Protein AF-A0A060Z9E9-F1 (afdb_monomer_lite)

Structure (mmCIF, N/CA/C/O backbone):
data_AF-A0A060Z9E9-F1
#
_entry.id   AF-A0A060Z9E9-F1
#
loop_
_atom_site.group_PDB
_atom_site.id
_atom_site.type_symbol
_atom_site.label_atom_id
_atom_site.label_alt_id
_atom_site.label_comp_id
_atom_site.label_asym_id
_atom_site.label_entity_id
_atom_site.label_seq_id
_atom_site.pdbx_PDB_ins_code
_atom_site.Cartn_x
_atom_site.Cartn_y
_atom_site.Cartn_z
_atom_site.occupancy
_atom_site.B_iso_or_equiv
_atom_site.auth_seq_id
_atom_site.auth_comp_id
_atom_site.auth_asym_id
_atom_site.auth_atom_id
_atom_site.pdbx_PDB_model_num
ATOM 1 N N . TYR A 1 1 ? 20.066 14.790 8.883 1.00 33.91 1 TYR A N 1
ATOM 2 C CA . TYR A 1 1 ? 19.213 14.333 9.996 1.00 33.91 1 TYR A CA 1
ATOM 3 C C . TYR A 1 1 ? 17.942 13.766 9.396 1.00 33.91 1 TYR A C 1
ATOM 5 O O . TYR A 1 1 ? 17.027 14.521 9.101 1.00 33.91 1 TYR A O 1
ATOM 13 N N . VAL A 1 2 ? 17.942 12.467 9.097 1.00 36.66 2 VAL A N 1
ATOM 14 C CA . VAL A 1 2 ? 16.775 11.771 8.540 1.00 36.66 2 VAL A CA 1
ATOM 15 C C . VAL A 1 2 ? 15.991 11.243 9.733 1.00 36.66 2 VAL A C 1
ATOM 17 O O . VAL A 1 2 ? 16.554 10.550 10.577 1.00 36.66 2 VAL A O 1
ATOM 20 N N . ASN A 1 3 ? 14.741 11.671 9.869 1.00 35.41 3 ASN A N 1
ATOM 21 C CA . ASN A 1 3 ? 13.906 11.339 11.014 1.00 35.41 3 ASN A CA 1
ATOM 22 C C . ASN A 1 3 ? 13.445 9.880 10.870 1.00 35.41 3 ASN A C 1
ATOM 24 O O . ASN A 1 3 ? 12.499 9.587 10.146 1.00 35.41 3 ASN A O 1
ATOM 28 N N . SER A 1 4 ? 14.157 8.957 11.512 1.00 45.78 4 SER A N 1
ATOM 29 C CA . SER A 1 4 ? 13.825 7.532 11.580 1.00 45.78 4 SER A CA 1
ATOM 30 C C . SER A 1 4 ? 12.818 7.280 12.702 1.00 45.78 4 SER A C 1
ATOM 32 O O . SER A 1 4 ? 13.150 6.665 13.716 1.00 45.78 4 SER A O 1
ATOM 34 N N . HIS A 1 5 ? 11.614 7.837 12.583 1.00 47.00 5 HIS A N 1
ATOM 35 C CA . HIS A 1 5 ? 10.490 7.507 13.460 1.00 47.00 5 HIS A CA 1
ATOM 36 C C . HIS A 1 5 ? 9.356 6.985 12.577 1.00 47.00 5 HIS A C 1
ATOM 38 O O . HIS A 1 5 ? 8.907 7.728 11.701 1.00 47.00 5 HIS A O 1
ATOM 44 N N . PRO A 1 6 ? 8.911 5.727 12.753 1.00 47.19 6 PRO A N 1
ATOM 45 C CA . PRO A 1 6 ? 7.732 5.246 12.053 1.00 47.19 6 PRO A CA 1
ATOM 46 C C . PRO A 1 6 ? 6.564 6.158 12.434 1.00 47.19 6 PRO A C 1
ATOM 48 O O . PRO A 1 6 ? 6.407 6.520 13.603 1.00 47.19 6 PRO A O 1
ATOM 51 N N . LEU A 1 7 ? 5.793 6.589 11.437 1.00 49.38 7 LEU A N 1
ATOM 52 C CA . LEU A 1 7 ? 4.580 7.376 11.629 1.00 49.38 7 LEU A CA 1
ATOM 53 C C . LEU A 1 7 ? 3.610 6.541 12.470 1.00 49.38 7 LEU A C 1
ATOM 55 O O . LEU A 1 7 ? 2.881 5.708 11.938 1.00 49.38 7 LEU A O 1
ATOM 59 N N . SER A 1 8 ? 3.610 6.729 13.790 1.00 53.09 8 SER A N 1
ATOM 60 C CA . SER A 1 8 ? 2.545 6.205 14.630 1.00 53.09 8 SER A CA 1
ATOM 61 C C . SER A 1 8 ? 1.277 6.975 14.273 1.00 53.09 8 SER A C 1
ATOM 63 O O . SER A 1 8 ? 1.137 8.164 14.562 1.00 53.09 8 SER A O 1
ATOM 65 N N . THR A 1 9 ? 0.355 6.316 13.580 1.00 52.09 9 THR A N 1
ATOM 66 C CA . THR A 1 9 ? -0.981 6.840 13.298 1.00 52.09 9 THR A CA 1
ATOM 67 C C . THR A 1 9 ? -1.767 6.899 14.606 1.00 52.09 9 THR A C 1
ATOM 69 O O . THR A 1 9 ? -2.477 5.973 14.980 1.00 52.09 9 THR A O 1
ATOM 72 N N . VAL A 1 10 ? -1.593 7.988 15.354 1.00 57.47 10 VAL A N 1
ATOM 73 C CA . VAL A 1 10 ? -2.390 8.274 16.550 1.00 57.47 10 VAL A CA 1
ATOM 74 C C . VAL A 1 10 ? -3.691 8.937 16.107 1.00 57.47 10 VAL A C 1
ATOM 76 O O . VAL A 1 10 ? -3.681 10.063 15.609 1.00 57.47 10 VAL A O 1
ATOM 79 N N . GLN A 1 11 ? -4.813 8.246 16.295 1.00 67.81 11 GLN A N 1
ATOM 80 C CA . GLN A 1 11 ? -6.145 8.797 16.062 1.00 67.81 11 GLN A CA 1
ATOM 81 C C . GLN A 1 11 ? -6.656 9.514 17.320 1.00 67.81 11 GLN A C 1
ATOM 83 O O . GLN A 1 11 ? -6.557 8.993 18.430 1.00 67.81 11 GLN A O 1
ATOM 88 N N . VAL A 1 12 ? -7.218 10.713 17.148 1.00 78.44 12 VAL A N 1
ATOM 89 C CA . VAL A 1 12 ? -7.832 11.506 18.224 1.00 78.44 12 VAL A CA 1
ATOM 90 C C . VAL A 1 12 ? -9.294 11.768 17.868 1.00 78.44 12 VAL A C 1
ATOM 92 O O . VAL A 1 12 ? -9.567 12.472 16.898 1.00 78.44 12 VAL A O 1
ATOM 95 N N . ASN A 1 13 ? -10.229 11.242 18.667 1.00 73.38 13 ASN A N 1
ATOM 96 C CA . ASN A 1 13 ? -11.670 11.467 18.500 1.00 73.38 13 ASN A CA 1
ATOM 97 C C . ASN A 1 13 ? -12.232 12.365 19.617 1.00 73.38 13 ASN A C 1
ATOM 99 O O . ASN A 1 13 ? -11.995 12.127 20.802 1.00 73.38 13 ASN A O 1
ATOM 103 N N . THR A 1 14 ? -13.041 13.359 19.239 1.00 87.38 14 THR A N 1
ATOM 104 C CA . THR A 1 14 ? -13.853 14.161 20.170 1.00 87.38 14 THR A CA 1
ATOM 105 C C . THR A 1 14 ? -15.251 13.561 20.253 1.00 87.38 14 THR A C 1
ATOM 107 O O . THR A 1 14 ? -15.925 13.438 19.234 1.00 87.38 14 THR A O 1
ATOM 110 N N . VAL A 1 15 ? -15.699 13.206 21.459 1.00 83.50 15 VAL A N 1
ATOM 111 C CA . VAL A 1 15 ? -16.931 12.427 21.670 1.00 83.50 15 VAL A CA 1
ATOM 112 C C . VAL A 1 15 ? -17.807 13.018 22.778 1.00 83.50 15 VAL A C 1
ATOM 114 O O . VAL A 1 15 ? -17.326 13.739 23.653 1.00 83.50 15 VAL A O 1
ATOM 117 N N . SER A 1 16 ? -19.104 12.698 22.756 1.00 91.81 16 SER A N 1
ATOM 118 C CA . SER A 1 16 ? -20.037 13.030 23.842 1.00 91.81 16 SER A CA 1
ATOM 119 C C . SER A 1 16 ? -19.946 11.997 24.962 1.00 91.81 16 SER A C 1
ATOM 121 O O . SER A 1 16 ? -19.841 10.805 24.684 1.00 91.81 16 SER A O 1
ATOM 123 N N . ILE A 1 17 ? -20.069 12.416 26.229 1.00 88.25 17 ILE A N 1
ATOM 124 C CA . ILE A 1 17 ? -19.934 11.508 27.384 1.00 88.25 17 ILE A CA 1
ATOM 125 C C . ILE A 1 17 ? -20.919 10.327 27.345 1.00 88.25 17 ILE A C 1
ATOM 127 O O . ILE A 1 17 ? -20.583 9.232 27.784 1.00 88.25 17 ILE A O 1
ATOM 131 N N . GLY A 1 18 ? -22.108 10.526 26.764 1.00 93.12 18 GLY A N 1
ATOM 132 C CA . GLY A 1 18 ? -23.123 9.478 26.612 1.00 93.12 18 GLY A CA 1
ATOM 133 C C . GLY A 1 18 ? -22.811 8.439 25.530 1.00 93.12 18 GLY A C 1
ATOM 134 O O . GLY A 1 18 ? -23.422 7.376 25.530 1.00 93.12 18 GLY A O 1
ATOM 135 N N . THR A 1 19 ? -21.871 8.724 24.622 1.00 90.06 19 THR A N 1
ATOM 136 C CA . THR A 1 19 ? -21.506 7.843 23.500 1.00 90.06 19 THR A CA 1
ATOM 137 C C . THR A 1 19 ? -20.073 7.319 23.584 1.00 90.06 19 THR A C 1
ATOM 139 O O . THR A 1 19 ? -19.691 6.500 22.753 1.00 90.06 19 THR A O 1
ATOM 142 N N . VAL A 1 20 ? -19.300 7.709 24.611 1.00 89.88 20 VAL A N 1
ATOM 143 C CA . VAL A 1 20 ? -17.895 7.294 24.811 1.00 89.88 20 VAL A CA 1
ATOM 144 C C . VAL A 1 20 ? -17.719 5.780 24.694 1.00 89.88 20 VAL A C 1
ATOM 146 O O . VAL A 1 20 ? -16.785 5.331 24.044 1.00 89.88 20 VAL A O 1
ATOM 149 N N . ALA A 1 21 ? -18.608 4.982 25.292 1.00 85.81 21 ALA A N 1
ATOM 150 C CA . ALA A 1 21 ? -18.486 3.525 25.259 1.00 85.81 21 ALA A CA 1
ATOM 151 C C . ALA A 1 21 ? -18.590 2.962 23.831 1.00 85.81 21 ALA A C 1
ATOM 153 O O . ALA A 1 21 ? -17.772 2.134 23.439 1.00 85.81 21 ALA A O 1
ATOM 154 N N . THR A 1 22 ? -19.557 3.440 23.046 1.00 86.25 22 THR A N 1
ATOM 155 C CA . THR A 1 22 ? -19.752 3.025 21.651 1.00 86.25 22 THR A CA 1
ATOM 156 C C . THR A 1 22 ? -18.610 3.503 20.763 1.00 86.25 22 THR A C 1
ATOM 158 O O . THR A 1 22 ? -18.143 2.753 19.919 1.00 86.25 22 THR A O 1
ATOM 161 N N . GLU A 1 23 ? -18.121 4.722 20.981 1.00 83.00 23 GLU A N 1
ATOM 162 C CA . GLU A 1 23 ? -16.999 5.297 20.231 1.00 83.00 23 GLU A CA 1
ATOM 163 C C . GLU A 1 23 ? -15.686 4.562 20.514 1.00 83.00 23 GLU A C 1
ATOM 165 O O . GLU A 1 23 ? -14.948 4.247 19.587 1.00 83.00 23 GLU A O 1
ATOM 170 N N . ILE A 1 24 ? -15.421 4.206 21.777 1.00 81.25 24 ILE A N 1
ATOM 171 C CA . ILE A 1 24 ? -14.288 3.344 22.139 1.00 81.25 24 ILE A CA 1
ATOM 172 C C . ILE A 1 24 ? -14.439 1.981 21.471 1.00 81.25 24 ILE A C 1
ATOM 174 O O . ILE A 1 24 ? -13.483 1.492 20.882 1.00 81.25 24 ILE A O 1
ATOM 178 N N . GLN A 1 25 ? -15.620 1.362 21.536 1.00 78.00 25 GLN A N 1
ATOM 179 C CA . GLN A 1 25 ? -15.832 0.075 20.875 1.00 78.00 25 GLN A CA 1
ATOM 180 C C . GLN A 1 25 ? -15.664 0.170 19.361 1.00 78.00 25 GLN A C 1
ATOM 182 O O . GLN A 1 25 ? -15.089 -0.738 18.781 1.00 78.00 25 GLN A O 1
ATOM 187 N N . SER A 1 26 ? -16.097 1.261 18.733 1.00 74.38 26 SER A N 1
ATOM 188 C CA . SER A 1 26 ? -15.926 1.483 17.298 1.00 74.38 26 SER A CA 1
ATOM 189 C C . SER A 1 26 ? -14.467 1.729 16.917 1.00 74.38 26 SER A C 1
ATOM 191 O O . SER A 1 26 ? -14.037 1.231 15.885 1.00 74.38 26 SER A O 1
ATOM 193 N N . ALA A 1 27 ? -13.709 2.461 17.738 1.00 73.25 27 ALA A N 1
ATOM 194 C CA . ALA A 1 27 ? -12.278 2.686 17.533 1.00 73.25 27 ALA A CA 1
ATOM 195 C C . ALA A 1 27 ? -11.453 1.413 17.785 1.00 73.25 27 ALA A C 1
ATOM 197 O O . ALA A 1 27 ? -10.458 1.168 17.123 1.00 73.25 27 ALA A O 1
ATOM 198 N N . LEU A 1 28 ? -11.865 0.568 18.733 1.00 68.00 28 LEU A N 1
ATOM 199 C CA . LEU A 1 28 ? -11.235 -0.736 18.970 1.00 68.00 28 LEU A CA 1
ATOM 200 C C . LEU A 1 28 ? -11.673 -1.796 17.955 1.00 68.00 28 LEU A C 1
ATOM 202 O O . LEU A 1 28 ? -10.957 -2.771 17.747 1.00 68.00 28 LEU A O 1
ATOM 206 N N . ALA A 1 29 ? -12.842 -1.614 17.343 1.00 66.38 29 ALA A N 1
ATOM 207 C CA . ALA A 1 29 ? -13.315 -2.402 16.213 1.00 66.38 29 ALA A CA 1
ATOM 208 C C . ALA A 1 29 ? -12.662 -1.973 14.897 1.00 66.38 29 ALA A C 1
ATOM 210 O O . ALA A 1 29 ? -13.130 -2.398 13.844 1.00 66.38 29 ALA A O 1
ATOM 211 N N . ASP A 1 30 ? -11.605 -1.150 14.955 1.00 63.59 30 ASP A N 1
ATOM 212 C CA . ASP A 1 30 ? -10.637 -0.971 13.884 1.00 63.59 30 ASP A CA 1
ATOM 213 C C . ASP A 1 30 ? -10.501 -2.299 13.130 1.00 63.59 30 ASP A C 1
ATOM 215 O O . ASP A 1 30 ? -10.006 -3.289 13.677 1.00 63.59 30 ASP A O 1
ATOM 219 N N . ASN A 1 31 ? -11.005 -2.341 11.889 1.00 73.06 31 ASN A N 1
ATOM 220 C CA . ASN A 1 31 ? -10.972 -3.515 11.011 1.00 73.06 31 ASN A CA 1
ATOM 221 C C . ASN A 1 31 ? -9.531 -3.751 10.524 1.00 73.06 31 ASN A C 1
ATOM 223 O O . ASN A 1 31 ? -9.277 -3.903 9.328 1.00 73.06 31 ASN A O 1
ATOM 227 N N . ILE A 1 32 ? -8.565 -3.691 11.441 1.00 76.56 32 ILE A N 1
ATOM 228 C CA . ILE A 1 32 ? -7.168 -4.002 11.224 1.00 76.56 32 ILE A CA 1
ATOM 229 C C . ILE A 1 32 ? -7.109 -5.500 10.968 1.00 76.56 32 ILE A C 1
ATOM 231 O O . ILE A 1 32 ? -7.296 -6.329 11.855 1.00 76.56 32 ILE A O 1
ATOM 235 N N . LEU A 1 33 ? -6.847 -5.831 9.714 1.00 84.12 33 LEU A N 1
ATOM 236 C CA . LEU A 1 33 ? -6.657 -7.190 9.242 1.00 84.12 33 LEU A CA 1
ATOM 237 C C . LEU A 1 33 ? -5.242 -7.682 9.558 1.00 84.12 33 LEU A C 1
ATOM 239 O O . LEU A 1 33 ? -5.032 -8.873 9.777 1.00 84.12 33 LEU A O 1
ATOM 243 N N . ALA A 1 34 ? -4.263 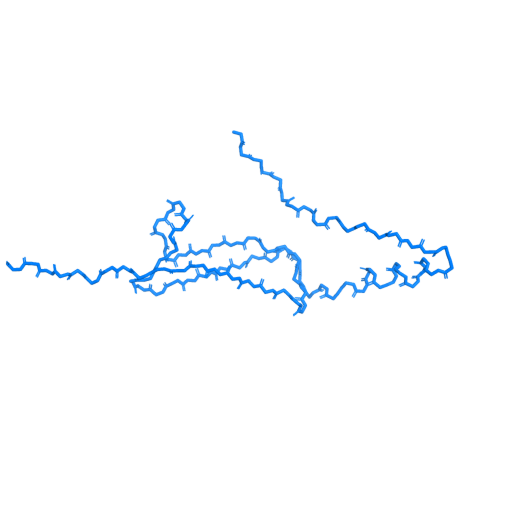-6.771 9.556 1.00 86.25 34 ALA A N 1
ATOM 244 C CA . ALA A 1 34 ? -2.862 -7.088 9.805 1.00 86.25 34 ALA A CA 1
ATOM 245 C C . ALA A 1 34 ? -2.080 -5.873 10.324 1.00 86.25 34 ALA A C 1
ATOM 247 O O . ALA A 1 34 ? -2.381 -4.735 9.977 1.00 86.25 34 ALA A O 1
ATOM 248 N N . THR A 1 35 ? -1.040 -6.120 11.120 1.00 87.94 35 THR A N 1
ATOM 249 C CA . THR A 1 35 ? -0.131 -5.098 11.670 1.00 87.94 35 THR A CA 1
ATOM 250 C C . THR A 1 35 ? 1.308 -5.380 11.251 1.00 87.94 35 THR A C 1
ATOM 252 O O . THR A 1 35 ? 1.679 -6.544 11.096 1.00 87.94 35 THR A O 1
ATOM 255 N N . GLY A 1 36 ? 2.144 -4.346 11.138 1.00 85.94 36 GLY A N 1
ATOM 256 C CA . GLY A 1 36 ? 3.559 -4.498 10.769 1.00 85.94 36 GLY A CA 1
ATOM 257 C C . GLY A 1 36 ? 3.768 -5.005 9.338 1.00 85.94 36 GLY A C 1
ATOM 258 O O . GLY A 1 36 ? 4.748 -5.693 9.054 1.00 85.94 36 GLY A O 1
ATOM 259 N N . VAL A 1 37 ? 2.826 -4.715 8.439 1.00 91.12 37 VAL A N 1
ATOM 260 C CA . VAL A 1 37 ? 2.866 -5.197 7.058 1.00 91.12 37 VAL A CA 1
ATOM 261 C C . VAL A 1 37 ? 3.930 -4.448 6.264 1.00 91.12 37 VAL A C 1
ATOM 263 O O . VAL A 1 37 ? 4.018 -3.220 6.302 1.00 91.12 37 VAL A O 1
ATOM 266 N N . MET A 1 38 ? 4.695 -5.206 5.483 1.00 92.38 38 MET A N 1
ATOM 267 C CA . MET A 1 38 ? 5.627 -4.693 4.488 1.00 92.38 38 MET A CA 1
ATOM 268 C C . MET A 1 38 ? 5.161 -5.124 3.098 1.00 92.38 38 MET A C 1
ATOM 270 O O . MET A 1 38 ? 5.023 -6.317 2.826 1.00 92.38 38 MET A O 1
ATOM 274 N N . ALA A 1 39 ? 4.946 -4.159 2.210 1.00 91.25 39 ALA A N 1
ATOM 275 C CA . ALA A 1 39 ? 4.634 -4.418 0.813 1.00 91.25 39 ALA A CA 1
ATOM 276 C C . ALA A 1 39 ? 5.928 -4.430 -0.005 1.00 91.25 39 ALA A C 1
ATOM 278 O O . ALA A 1 39 ? 6.754 -3.524 0.106 1.00 91.25 39 ALA A O 1
ATOM 279 N N . THR A 1 40 ? 6.102 -5.457 -0.836 1.00 92.25 40 THR A N 1
ATOM 280 C CA . THR A 1 40 ? 7.186 -5.522 -1.822 1.00 92.25 40 THR A CA 1
ATOM 281 C C . THR A 1 40 ? 6.582 -5.622 -3.209 1.00 92.25 40 THR A C 1
ATOM 283 O O . THR A 1 40 ? 5.791 -6.524 -3.476 1.00 92.25 40 THR A O 1
ATOM 286 N N . LEU A 1 41 ? 6.979 -4.710 -4.087 1.00 91.19 41 LEU A N 1
ATOM 287 C CA . LEU A 1 41 ? 6.584 -4.694 -5.484 1.00 91.19 41 LEU A CA 1
ATOM 288 C C . LEU A 1 41 ? 7.807 -4.963 -6.346 1.00 91.19 41 LEU A C 1
ATOM 290 O O . LEU A 1 41 ? 8.858 -4.351 -6.155 1.00 91.19 41 LEU A O 1
ATOM 294 N N . LEU A 1 42 ? 7.655 -5.892 -7.282 1.00 90.62 42 LEU A N 1
ATOM 295 C CA . LEU A 1 42 ? 8.691 -6.279 -8.226 1.00 90.62 42 LEU A CA 1
ATOM 296 C C . LEU A 1 42 ? 8.241 -5.876 -9.626 1.00 90.62 42 LEU 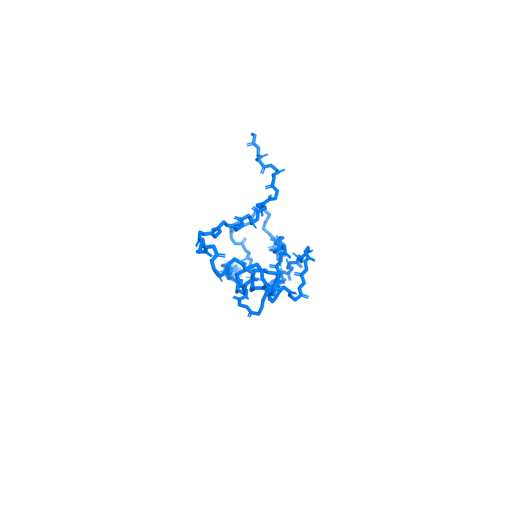A C 1
ATOM 298 O O . LEU A 1 42 ? 7.170 -6.271 -10.083 1.00 90.62 42 LEU A O 1
ATOM 302 N N . ALA A 1 43 ? 9.059 -5.068 -10.279 1.00 89.19 43 ALA A N 1
ATOM 303 C CA . ALA A 1 43 ? 8.888 -4.657 -11.654 1.00 89.19 43 ALA A CA 1
ATOM 304 C C . ALA A 1 43 ? 9.513 -5.694 -12.595 1.00 89.19 43 ALA A C 1
ATOM 306 O O . ALA A 1 43 ? 10.537 -6.308 -12.283 1.00 89.19 43 ALA A O 1
ATOM 307 N N . ALA A 1 44 ? 8.883 -5.882 -13.753 1.00 88.94 44 ALA A N 1
ATOM 308 C CA . ALA A 1 44 ? 9.469 -6.646 -14.846 1.00 88.94 44 ALA A CA 1
ATOM 309 C C . ALA A 1 44 ? 10.721 -5.939 -15.388 1.00 88.94 44 ALA A C 1
ATOM 311 O O . ALA A 1 44 ? 10.912 -4.739 -15.171 1.00 88.94 44 ALA A O 1
ATOM 312 N N . ASP A 1 45 ? 11.559 -6.671 -16.124 1.00 85.00 45 ASP A N 1
ATOM 313 C CA . ASP A 1 45 ? 12.680 -6.037 -16.810 1.00 85.00 45 ASP A CA 1
ATOM 314 C C . ASP A 1 45 ? 12.182 -4.956 -17.781 1.00 85.00 45 ASP A C 1
ATOM 316 O O . ASP A 1 45 ? 11.094 -5.048 -18.350 1.00 85.00 45 ASP A O 1
ATOM 320 N N . GLY A 1 46 ? 12.956 -3.884 -17.899 1.00 86.06 46 GLY A N 1
ATOM 321 C CA . GLY A 1 46 ? 12.527 -2.679 -18.601 1.00 86.06 46 GLY A CA 1
ATOM 322 C C . GLY A 1 46 ? 11.577 -1.769 -17.810 1.00 86.06 46 GLY A C 1
ATOM 323 O O . GLY A 1 46 ? 11.346 -0.659 -18.265 1.00 86.06 46 GLY A O 1
ATOM 324 N N . VAL A 1 47 ? 11.079 -2.141 -16.625 1.00 89.81 47 VAL A N 1
ATOM 325 C CA . VAL A 1 47 ? 10.275 -1.257 -15.754 1.00 89.81 47 VAL A CA 1
ATOM 326 C C . VAL A 1 47 ? 11.049 -0.922 -14.476 1.00 89.81 47 VAL A C 1
ATOM 328 O O . VAL A 1 47 ? 11.741 -1.768 -13.912 1.00 89.81 47 VAL A O 1
ATOM 331 N N . TYR A 1 48 ? 10.965 0.326 -14.016 1.00 87.88 48 TYR A N 1
ATOM 332 C CA . TYR A 1 48 ? 11.637 0.784 -12.797 1.00 87.88 48 TYR A CA 1
ATOM 333 C C . TYR A 1 48 ? 10.794 1.797 -12.013 1.00 87.88 48 TYR A C 1
ATOM 335 O O . TYR A 1 48 ? 9.827 2.364 -12.531 1.00 87.88 48 TYR A O 1
ATOM 343 N N . PHE A 1 49 ? 11.176 2.029 -10.756 1.00 90.62 49 PHE A N 1
ATOM 344 C CA . PHE A 1 49 ? 10.540 3.001 -9.867 1.00 90.62 49 PHE A CA 1
ATOM 345 C C . PHE A 1 49 ? 11.375 4.294 -9.838 1.00 90.62 49 PHE A C 1
ATOM 347 O O . PHE A 1 49 ? 12.466 4.296 -9.273 1.00 90.62 49 PHE A O 1
ATOM 354 N N . PRO A 1 50 ? 10.915 5.395 -10.463 1.00 85.00 50 PRO A N 1
ATOM 355 C CA . PRO A 1 50 ? 11.765 6.551 -10.768 1.00 85.00 50 PRO A CA 1
ATOM 356 C C . PRO A 1 50 ? 12.181 7.394 -9.558 1.00 85.00 50 PRO A C 1
ATOM 358 O O . PRO A 1 50 ? 13.088 8.213 -9.680 1.00 85.00 50 PRO A O 1
ATOM 361 N N . TYR A 1 51 ? 11.522 7.216 -8.413 1.00 82.88 51 TYR A N 1
ATOM 362 C CA . TYR A 1 51 ? 11.786 7.977 -7.188 1.00 82.88 51 TYR A CA 1
ATOM 363 C C . TYR A 1 51 ? 12.534 7.182 -6.120 1.00 82.88 51 TYR A C 1
ATOM 365 O O . TYR A 1 51 ? 12.721 7.683 -5.013 1.00 82.88 51 TYR A O 1
ATOM 373 N N . GLU A 1 52 ? 12.942 5.955 -6.427 1.00 81.31 52 GLU A N 1
ATOM 374 C CA . GLU A 1 52 ? 13.773 5.175 -5.520 1.00 81.31 52 GLU A CA 1
ATOM 375 C C . GLU A 1 52 ? 15.246 5.542 -5.726 1.00 81.31 52 GLU A C 1
ATOM 377 O O . GLU A 1 52 ? 15.692 5.781 -6.849 1.00 81.31 52 GLU A O 1
ATOM 382 N N . GLU A 1 53 ? 16.000 5.625 -4.626 1.00 70.25 53 GLU A N 1
ATOM 383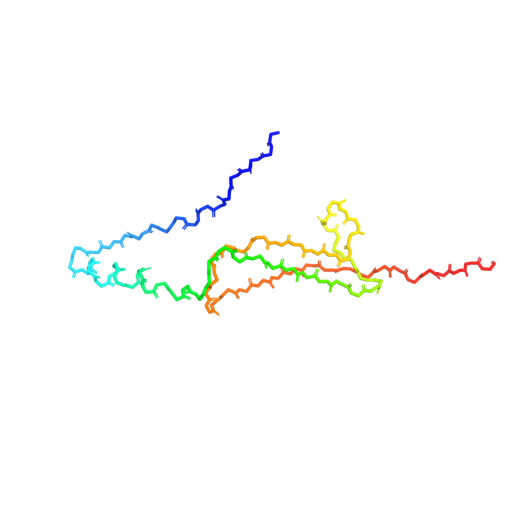 C CA . GLU A 1 53 ? 17.413 6.040 -4.649 1.00 70.25 53 GLU A CA 1
ATOM 384 C C . GLU A 1 53 ? 18.283 5.077 -5.470 1.00 70.25 53 GLU A C 1
ATOM 386 O O . GLU A 1 53 ? 19.264 5.478 -6.095 1.00 70.25 53 GLU A O 1
ATOM 391 N N . GLU A 1 54 ? 17.887 3.807 -5.518 1.00 70.44 54 GLU A N 1
ATOM 392 C CA . GLU A 1 54 ? 18.469 2.805 -6.396 1.00 70.44 54 GLU A CA 1
ATOM 393 C C . GLU A 1 54 ? 17.575 2.632 -7.629 1.00 70.44 54 GLU A C 1
ATOM 395 O O . GLU A 1 54 ? 16.358 2.490 -7.500 1.00 70.44 54 GLU A O 1
ATOM 400 N N . CYS A 1 55 ? 18.172 2.566 -8.830 1.00 62.31 55 CYS A N 1
ATOM 401 C CA . CYS A 1 55 ? 17.503 2.095 -10.054 1.00 62.31 55 CYS A CA 1
ATOM 402 C C . CYS A 1 55 ? 17.187 0.596 -9.931 1.00 62.31 55 CYS A C 1
ATOM 404 O O . CYS A 1 55 ? 17.780 -0.263 -10.586 1.00 62.31 55 CYS A O 1
ATOM 406 N N . SER A 1 56 ? 16.267 0.294 -9.028 1.00 67.81 56 SER A N 1
ATOM 407 C CA . SER A 1 56 ? 15.901 -1.031 -8.588 1.00 67.81 56 SER A CA 1
ATOM 408 C C . SER A 1 56 ? 14.582 -1.423 -9.237 1.00 67.81 56 SER A C 1
ATOM 410 O O . SER A 1 56 ? 13.641 -0.637 -9.341 1.00 67.81 56 SER A O 1
ATOM 412 N N . HIS A 1 57 ? 14.501 -2.684 -9.646 1.00 82.75 57 HIS A N 1
ATOM 413 C CA . HIS A 1 57 ? 13.252 -3.324 -10.049 1.00 82.75 57 HIS A CA 1
ATOM 414 C C . HIS A 1 57 ? 12.399 -3.700 -8.825 1.00 82.75 57 HIS A C 1
ATOM 416 O O . HIS A 1 57 ? 11.392 -4.385 -8.962 1.00 82.75 57 HIS A O 1
ATOM 422 N N . ARG A 1 58 ? 12.804 -3.307 -7.613 1.00 87.81 58 ARG A N 1
ATOM 423 C CA . ARG A 1 58 ? 12.150 -3.663 -6.358 1.00 87.81 58 ARG A CA 1
ATOM 424 C C . ARG A 1 58 ? 11.859 -2.418 -5.530 1.00 87.81 58 ARG A C 1
ATOM 426 O O . ARG A 1 58 ? 12.782 -1.712 -5.135 1.00 87.81 58 ARG A O 1
ATOM 433 N N . LEU A 1 59 ? 10.586 -2.232 -5.199 1.00 87.88 59 LEU A N 1
ATOM 434 C CA . LEU A 1 59 ? 10.089 -1.220 -4.274 1.00 87.88 59 LEU A CA 1
ATOM 435 C C . LEU A 1 59 ? 9.628 -1.904 -2.987 1.00 87.88 59 LEU A C 1
ATOM 437 O O . LEU A 1 59 ? 8.837 -2.846 -3.036 1.00 87.88 59 LEU A O 1
ATOM 441 N N . VAL A 1 60 ? 10.107 -1.430 -1.838 1.00 89.69 60 VAL A N 1
ATOM 442 C CA . VAL A 1 60 ? 9.697 -1.928 -0.520 1.00 89.69 60 VAL A CA 1
ATOM 443 C C . VAL A 1 60 ? 9.127 -0.773 0.287 1.00 89.69 60 VAL A C 1
ATOM 445 O O . VAL A 1 60 ? 9.774 0.263 0.432 1.00 89.69 60 VAL A O 1
ATOM 448 N N . ARG A 1 61 ? 7.919 -0.947 0.823 1.00 89.00 61 ARG A N 1
ATOM 449 C CA . ARG A 1 61 ? 7.266 0.048 1.678 1.00 89.00 61 ARG A CA 1
ATOM 450 C C . ARG A 1 61 ? 6.735 -0.599 2.945 1.00 89.00 61 ARG A C 1
ATOM 452 O O . ARG A 1 61 ? 6.067 -1.631 2.901 1.00 89.00 61 ARG A O 1
ATOM 459 N N . GLU A 1 62 ? 7.035 0.029 4.074 1.00 90.94 62 GLU A N 1
ATOM 460 C CA . GLU A 1 62 ? 6.391 -0.272 5.346 1.00 90.94 62 GLU A CA 1
ATOM 461 C C . GLU A 1 62 ? 4.981 0.327 5.319 1.00 90.94 62 GLU A C 1
ATOM 463 O O . GLU A 1 62 ? 4.818 1.535 5.159 1.00 90.94 62 GLU A O 1
ATOM 468 N N . ILE A 1 63 ? 3.969 -0.535 5.403 1.00 89.44 63 ILE A N 1
ATOM 469 C CA . ILE A 1 63 ? 2.551 -0.1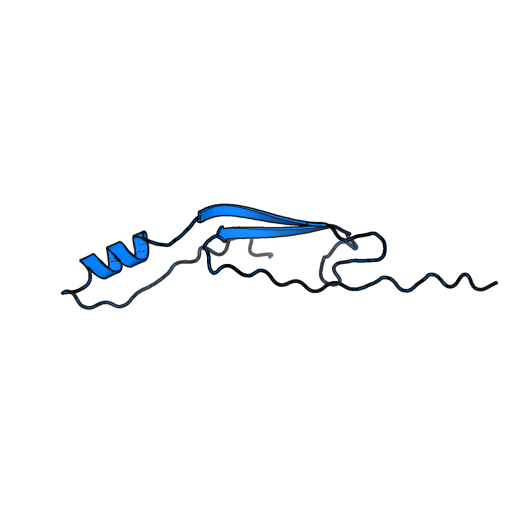53 5.380 1.00 89.44 63 ILE A CA 1
ATOM 470 C C . ILE A 1 63 ? 2.011 -0.027 6.809 1.00 89.44 63 ILE A C 1
ATOM 472 O O . ILE A 1 63 ? 1.128 0.783 7.072 1.00 89.44 63 ILE A O 1
ATOM 476 N N . GLY A 1 64 ? 2.556 -0.803 7.752 1.00 87.69 64 GLY A N 1
ATOM 477 C CA . GLY A 1 64 ? 2.106 -0.795 9.140 1.00 87.69 64 GLY A CA 1
ATOM 478 C C . GLY A 1 64 ? 0.784 -1.545 9.299 1.00 87.69 64 GLY A C 1
ATOM 479 O O . GLY A 1 64 ? 0.738 -2.757 9.072 1.00 87.69 64 GLY A O 1
ATOM 480 N N . ASN A 1 65 ? -0.270 -0.849 9.724 1.00 85.19 65 ASN A N 1
ATOM 481 C CA . ASN A 1 65 ? -1.586 -1.446 9.956 1.00 85.19 65 ASN A CA 1
ATOM 482 C C . ASN A 1 65 ? -2.425 -1.427 8.672 1.00 85.19 65 ASN A C 1
ATOM 484 O O . ASN A 1 65 ? -2.626 -0.376 8.069 1.00 85.19 65 ASN A O 1
ATOM 488 N N . VAL A 1 66 ? -2.937 -2.590 8.276 1.00 86.94 66 VAL A N 1
ATOM 489 C CA . VAL A 1 66 ? -3.773 -2.783 7.089 1.00 86.94 66 VAL A CA 1
ATOM 490 C C . VAL A 1 66 ? -5.216 -2.983 7.510 1.00 86.94 66 VAL A C 1
ATOM 492 O O . VAL A 1 66 ? -5.505 -3.863 8.316 1.00 86.94 66 VAL A O 1
ATOM 495 N N . THR A 1 67 ? -6.115 -2.207 6.918 1.00 86.62 67 THR A N 1
ATOM 496 C CA . THR A 1 67 ? -7.569 -2.385 7.003 1.00 86.62 67 THR A CA 1
ATOM 497 C C . THR A 1 67 ? -8.134 -2.721 5.622 1.00 86.62 67 THR A C 1
ATOM 499 O O . THR A 1 67 ? -7.429 -2.600 4.621 1.00 86.62 67 THR A O 1
ATOM 502 N N . GLU A 1 68 ? -9.410 -3.114 5.538 1.00 82.69 68 GLU A N 1
ATOM 503 C CA . GLU A 1 68 ? -10.093 -3.365 4.251 1.00 82.69 68 GLU A CA 1
ATOM 504 C C . GLU A 1 68 ? -10.077 -2.161 3.293 1.00 82.69 68 GLU A C 1
ATOM 506 O O . GLU A 1 68 ? -10.203 -2.330 2.084 1.00 82.69 68 GLU A O 1
ATOM 511 N N . ALA A 1 69 ? -9.914 -0.947 3.825 1.00 80.69 69 ALA A N 1
ATOM 512 C CA . ALA A 1 69 ? -9.927 0.292 3.056 1.00 8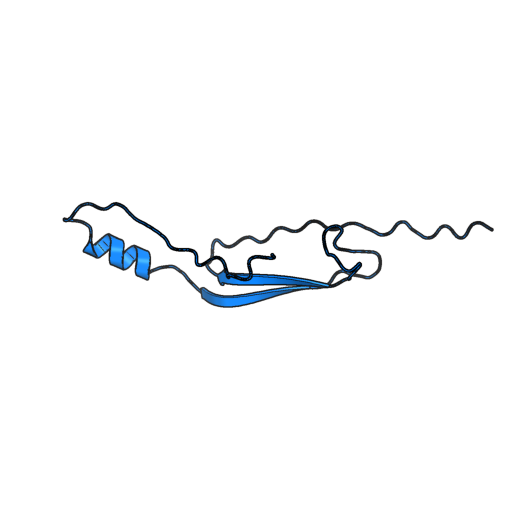0.69 69 ALA A CA 1
ATOM 513 C C . ALA A 1 69 ? -8.533 0.746 2.584 1.00 80.69 69 ALA A C 1
ATOM 515 O O . ALA A 1 69 ? -8.423 1.798 1.954 1.00 80.69 69 ALA A O 1
ATOM 516 N N . VAL A 1 70 ? -7.460 0.018 2.915 1.00 83.31 70 VAL A N 1
ATOM 517 C CA . VAL A 1 70 ? -6.101 0.430 2.539 1.00 83.31 70 VAL A CA 1
ATOM 518 C C . VAL A 1 70 ? -5.883 0.276 1.036 1.00 83.31 70 VAL A C 1
ATOM 520 O O . VAL A 1 70 ? -6.007 -0.813 0.481 1.00 83.31 70 VAL A O 1
ATOM 523 N N . GLU A 1 71 ? -5.472 1.371 0.400 1.00 88.12 71 GLU A N 1
ATOM 524 C CA . GLU A 1 71 ? -5.073 1.424 -1.004 1.00 88.12 71 GLU A CA 1
ATOM 525 C C . GLU A 1 71 ? -3.622 1.908 -1.113 1.00 88.12 71 GLU A C 1
ATOM 527 O O . GLU A 1 71 ? -3.210 2.850 -0.432 1.00 88.12 71 GLU A O 1
ATOM 532 N N . ILE A 1 72 ? -2.831 1.261 -1.972 1.00 85.12 72 ILE A N 1
ATOM 533 C CA . ILE A 1 72 ? -1.429 1.613 -2.214 1.00 85.12 72 ILE A CA 1
ATOM 534 C C . ILE A 1 72 ? -1.275 1.951 -3.693 1.00 85.12 72 ILE A C 1
ATOM 536 O O . ILE A 1 72 ? -1.493 1.103 -4.555 1.00 85.12 72 ILE A O 1
ATOM 540 N N . THR A 1 73 ? -0.839 3.176 -3.973 1.00 88.12 73 THR A N 1
ATOM 541 C CA . THR A 1 73 ? -0.526 3.642 -5.328 1.00 88.12 73 THR A CA 1
ATOM 542 C C . THR A 1 73 ? 0.965 3.929 -5.447 1.00 88.12 73 THR A C 1
ATOM 544 O O . THR A 1 73 ? 1.585 4.460 -4.527 1.00 88.12 73 THR A O 1
ATOM 547 N N . PHE A 1 74 ? 1.547 3.594 -6.594 1.00 87.38 74 PHE A N 1
ATOM 548 C CA . PHE A 1 74 ? 2.953 3.837 -6.897 1.00 87.38 74 PHE A CA 1
ATOM 549 C C . PHE A 1 74 ? 3.111 4.239 -8.363 1.00 87.38 74 PHE A C 1
ATOM 551 O O . PHE A 1 74 ? 2.340 3.820 -9.227 1.00 87.38 74 PHE A O 1
ATOM 558 N N . GLN A 1 75 ? 4.127 5.055 -8.639 1.00 89.75 75 GLN A N 1
ATOM 559 C CA . GLN A 1 75 ? 4.504 5.410 -10.000 1.00 89.75 75 GLN A CA 1
ATOM 560 C C . GLN A 1 75 ? 5.625 4.490 -10.483 1.00 89.75 75 GLN A C 1
ATOM 562 O O . GLN A 1 75 ? 6.562 4.193 -9.743 1.00 89.75 75 GLN A O 1
ATOM 567 N N . PHE A 1 76 ? 5.539 4.080 -11.742 1.00 90.62 76 PHE A N 1
ATOM 568 C CA . PHE A 1 76 ? 6.586 3.352 -12.443 1.00 90.62 76 PHE A CA 1
ATOM 569 C C . PHE A 1 76 ? 6.863 4.011 -13.796 1.00 90.62 76 PHE A C 1
ATOM 571 O O . PHE A 1 76 ? 6.048 4.787 -14.302 1.00 90.62 76 PHE A O 1
ATOM 578 N N . ALA A 1 77 ? 8.015 3.696 -14.374 1.00 89.81 77 ALA A N 1
ATOM 579 C CA . ALA A 1 77 ? 8.415 4.141 -15.700 1.00 89.81 77 ALA A CA 1
ATOM 580 C C . ALA A 1 77 ? 9.050 2.985 -16.481 1.00 89.81 77 ALA A C 1
ATOM 582 O O . ALA A 1 77 ? 9.584 2.043 -15.893 1.00 89.81 77 ALA A O 1
ATOM 583 N N . CYS A 1 78 ? 8.999 3.071 -17.810 1.00 89.44 78 CYS A N 1
ATOM 584 C CA . CYS A 1 78 ? 9.669 2.128 -18.698 1.00 89.44 78 CYS A CA 1
ATOM 585 C C . CYS A 1 78 ? 11.036 2.683 -19.105 1.00 89.44 78 CYS A C 1
ATOM 587 O O . CYS A 1 78 ? 11.165 3.867 -19.425 1.00 89.44 78 CYS A O 1
ATOM 589 N N . LYS A 1 79 ? 12.056 1.827 -19.116 1.00 84.19 79 LYS A N 1
ATOM 590 C CA . LYS A 1 79 ? 13.339 2.117 -19.749 1.00 84.19 79 LYS A CA 1
ATOM 591 C C . LYS A 1 79 ? 13.091 2.270 -21.256 1.00 84.19 79 LYS A C 1
ATOM 593 O O . LYS A 1 79 ? 12.325 1.482 -21.810 1.00 84.19 79 LYS A O 1
ATOM 598 N N . PRO A 1 80 ? 13.695 3.267 -21.917 1.00 78.44 80 PRO A N 1
ATOM 599 C CA . PRO A 1 80 ? 13.613 3.366 -23.367 1.00 78.44 80 PRO A CA 1
ATOM 600 C C . PRO A 1 80 ? 14.253 2.126 -24.002 1.00 78.44 80 PRO A C 1
ATOM 602 O O . PRO A 1 80 ? 15.272 1.640 -23.502 1.00 78.44 80 PRO A O 1
ATOM 605 N N . ASP A 1 81 ? 13.671 1.628 -25.096 1.00 72.50 81 ASP A N 1
ATOM 606 C CA . ASP A 1 81 ? 14.308 0.586 -25.899 1.00 72.50 81 ASP A CA 1
ATOM 607 C C . ASP A 1 81 ? 15.700 1.073 -26.307 1.00 72.50 81 ASP A C 1
ATOM 609 O O . ASP A 1 81 ? 15.871 2.190 -26.806 1.00 72.50 81 ASP A O 1
ATOM 613 N N . SER A 1 82 ? 16.712 0.248 -26.045 1.00 60.38 82 SER A N 1
ATOM 614 C CA . SER A 1 82 ? 18.062 0.515 -26.528 1.00 60.38 82 SER A CA 1
ATOM 615 C C . SER A 1 82 ? 18.024 0.374 -28.043 1.00 60.38 82 SER A C 1
ATOM 617 O O . SER A 1 82 ? 18.105 -0.732 -28.564 1.00 60.38 82 SER A O 1
ATOM 619 N N . VAL A 1 83 ? 17.842 1.484 -28.756 1.00 57.38 83 VAL A N 1
ATOM 620 C CA . VAL A 1 83 ? 18.149 1.519 -30.182 1.00 57.38 83 VAL A CA 1
ATOM 621 C C . VAL A 1 83 ? 19.664 1.385 -30.288 1.00 57.38 83 VAL A C 1
ATOM 623 O O . VAL A 1 83 ? 20.410 2.317 -29.994 1.00 57.38 83 VAL A O 1
ATOM 626 N N . GLU A 1 84 ? 20.133 0.177 -30.594 1.00 53.22 84 GLU A N 1
ATOM 627 C CA . GLU A 1 84 ? 21.490 -0.027 -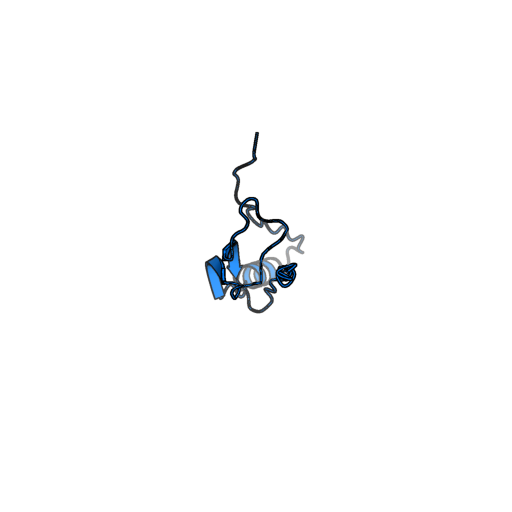31.089 1.00 53.22 84 GLU A CA 1
ATOM 628 C C . GLU A 1 84 ? 21.611 0.828 -32.355 1.00 53.22 84 GLU A C 1
ATOM 630 O O . GLU A 1 84 ? 21.014 0.524 -33.385 1.00 53.22 84 GLU A O 1
ATOM 635 N N . SER A 1 85 ? 22.290 1.970 -32.247 1.00 55.50 85 SER A N 1
ATOM 636 C CA . SER A 1 85 ? 22.695 2.731 -33.421 1.00 55.50 85 SER A CA 1
ATOM 637 C C . SER A 1 85 ? 23.801 1.936 -34.110 1.00 55.50 85 SER A C 1
ATOM 639 O O . SER A 1 85 ? 24.907 1.853 -33.573 1.00 55.50 85 SER A O 1
ATOM 641 N N . GLU A 1 86 ? 23.468 1.330 -35.252 1.00 41.03 86 GLU A N 1
ATOM 642 C CA . GLU A 1 86 ? 24.429 0.797 -36.232 1.00 41.03 86 GLU A CA 1
ATOM 643 C C . GLU A 1 86 ? 25.431 1.862 -36.707 1.00 41.03 86 GLU A C 1
ATOM 645 O O . GLU A 1 86 ? 25.038 3.047 -36.857 1.00 41.03 86 GLU A O 1
#

Sequence (86 aa):
YVNSHPLSTVQVNTVSIGTVATEIQSALADNILATGVMATLLAADGVYFPYEEECSHRLVREIGNVTEAVEITFQFACKPDSVESE

pLDDT: mean 77.48, std 15.49, range [33.91, 93.12]

Organism: Oncorhynchus mykiss (NCBI:txid8022)

Secondary structure (DSSP, 8-state):
----------------TTTHHHHHHHHHT--EEEEEEEEEEEPPTTEE-TTSSS--SEEEEEEEEEETT-------EEPPP-----

Foldseek 3Di:
DDPPDPPPPDDDDDDDPVCVVVVVVVVVPQQFPDFQDKDKAAADPQKAQPPDPDRHSIDIDGPGTDHPPDDDDGDMDGHPPPPPDD

Radius of gyration: 20.6 Å; chains: 1; bounding box: 48×22×64 Å